Protein AF-A0A928UXV7-F1 (afdb_monomer)

Solvent-accessible surface area (backbone atoms only — not comparable to full-atom values): 8054 Å² total; per-residue (Å²): 114,98,86,52,55,97,79,39,49,41,34,41,34,44,30,34,37,26,35,99,81,72,68,36,31,37,33,46,34,37,23,27,66,20,25,74,43,100,40,76,70,53,17,40,52,11,31,37,49,35,32,48,73,87,36,42,60,66,58,42,44,70,81,42,63,73,60,53,35,24,56,48,88,39,51,74,98,55,93,75,49,75,47,78,48,77,54,71,34,30,39,34,36,24,47,77,78,49,94,60,65,58,43,67,41,76,68,47,81,78,42,57,81,57,62,57,47,74,42,88,37,65,44,69,80,36,87,82,88,86,77,90,86,80,86,77,85,84,131

pLDDT: mean 92.87, std 12.2, range [35.75, 98.88]

Nearest PDB structures (foldseek):
  4b1m-assembly3_C  TM=6.162E-01  e=7.607E-03  Bacillus subtilis
  4qvs-assembly1_A-2  TM=2.756E-01  e=1.457E-01  Acetivibrio thermocellus ATCC 27405
  6no5-assembly2_D  TM=3.297E-01  e=5.273E+00  Blastocystis sp. ATCC 50177/Nand II
  2cm6-assembly1_A  TM=1.979E-01  e=9.286E-01  Rattus norvegicus
  7lbm-assembly1_r  TM=3.397E-01  e=8.378E+00  Homo sapiens

Mean predicted aligned error: 4.07 Å

Structure (mmCIF, N/CA/C/O backbone):
data_AF-A0A928UXV7-F1
#
_entry.id   AF-A0A928UXV7-F1
#
loop_
_atom_site.group_PDB
_atom_site.id
_atom_site.type_symbol
_atom_site.label_atom_id
_atom_site.label_alt_id
_atom_site.label_comp_id
_atom_site.label_asym_id
_atom_site.label_entity_id
_atom_site.label_seq_id
_atom_site.pdbx_PDB_ins_code
_atom_site.Cartn_x
_atom_site.Cartn_y
_atom_site.Cartn_z
_atom_site.occupancy
_atom_site.B_iso_or_equiv
_atom_site.auth_seq_id
_atom_site.auth_comp_id
_atom_site.auth_asym_id
_atom_site.auth_atom_id
_atom_site.pdbx_PDB_model_num
ATOM 1 N N . MET A 1 1 ? 1.229 9.501 -19.614 1.00 44.97 1 MET A N 1
ATOM 2 C CA . MET A 1 1 ? 0.973 10.877 -20.082 1.00 44.97 1 MET A CA 1
ATOM 3 C C . MET A 1 1 ? 2.165 11.312 -20.918 1.00 44.97 1 MET A C 1
ATOM 5 O O . MET A 1 1 ? 3.281 11.046 -20.483 1.00 44.97 1 MET A O 1
ATOM 9 N N . PRO A 1 2 ? 1.991 11.924 -22.098 1.00 35.75 2 PRO A N 1
ATOM 10 C CA . PRO A 1 2 ? 3.113 12.590 -22.752 1.00 35.75 2 PRO A CA 1
ATOM 11 C C . PRO A 1 2 ? 3.592 13.706 -21.803 1.00 35.75 2 PRO A C 1
ATOM 13 O O . PRO A 1 2 ? 2.786 14.551 -21.428 1.00 35.75 2 PRO A O 1
ATOM 16 N N . ASN A 1 3 ? 4.856 13.651 -21.365 1.00 47.50 3 ASN A N 1
ATOM 17 C CA . ASN A 1 3 ? 5.532 14.550 -20.399 1.00 47.50 3 ASN A CA 1
ATOM 18 C C . ASN A 1 3 ? 5.539 14.151 -18.908 1.00 47.50 3 ASN A C 1
ATOM 20 O O . ASN A 1 3 ? 5.883 14.977 -18.066 1.00 47.50 3 ASN A O 1
ATOM 24 N N . SER A 1 4 ? 5.233 12.904 -18.547 1.00 49.72 4 SER A N 1
ATOM 25 C CA . SER A 1 4 ? 5.514 12.417 -17.187 1.00 49.72 4 SER A CA 1
ATOM 26 C C . SER A 1 4 ? 7.026 12.213 -16.986 1.00 49.72 4 SER A C 1
ATOM 28 O O . SER A 1 4 ? 7.664 11.593 -17.839 1.00 49.72 4 SER A O 1
ATOM 30 N N . SER A 1 5 ? 7.594 12.704 -15.876 1.00 51.12 5 SER A N 1
ATOM 31 C CA . SER A 1 5 ? 8.991 12.421 -15.493 1.00 51.12 5 SER A CA 1
ATOM 32 C C . SER A 1 5 ? 9.242 10.904 -15.397 1.00 51.12 5 SER A C 1
ATOM 34 O O . SER A 1 5 ? 8.302 10.139 -15.186 1.00 51.12 5 SER A O 1
ATOM 36 N N . GLU A 1 6 ? 10.487 10.426 -15.516 1.00 49.03 6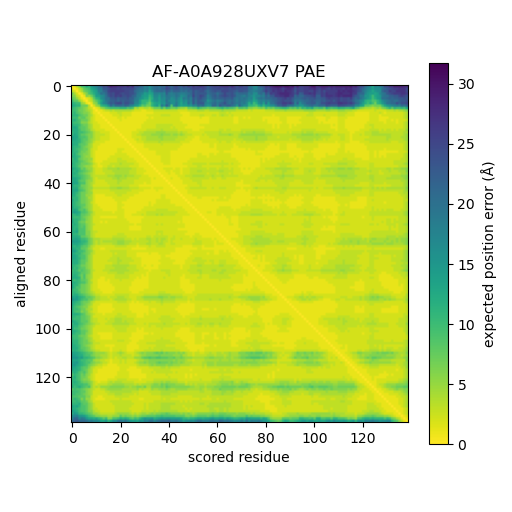 GLU A N 1
ATOM 37 C CA . GLU A 1 6 ? 10.793 8.982 -15.379 1.00 49.03 6 GLU A CA 1
ATOM 38 C C . GLU A 1 6 ? 10.317 8.379 -14.035 1.00 49.03 6 GLU A C 1
ATOM 40 O O . GLU A 1 6 ? 10.127 7.164 -13.906 1.00 49.03 6 GLU A O 1
ATOM 45 N N . ASP A 1 7 ? 10.063 9.229 -13.037 1.00 53.12 7 ASP A N 1
ATOM 46 C CA . ASP A 1 7 ? 9.598 8.860 -11.700 1.00 53.12 7 ASP A CA 1
ATOM 47 C C . ASP A 1 7 ? 8.080 8.978 -11.493 1.00 53.12 7 ASP A C 1
ATOM 49 O O . ASP A 1 7 ? 7.542 8.418 -10.530 1.00 53.12 7 ASP A O 1
ATOM 53 N N . ALA A 1 8 ? 7.362 9.581 -12.440 1.00 54.88 8 ALA A N 1
ATOM 54 C CA . ALA A 1 8 ? 5.905 9.608 -12.509 1.00 54.88 8 ALA A CA 1
ATOM 55 C C . ALA A 1 8 ? 5.361 8.245 -12.975 1.00 54.88 8 ALA A C 1
ATOM 57 O O . ALA A 1 8 ? 5.038 8.006 -14.138 1.00 54.88 8 ALA A O 1
ATOM 58 N N . ARG A 1 9 ? 5.326 7.289 -12.041 1.00 65.06 9 ARG A N 1
ATOM 59 C CA . ARG A 1 9 ? 5.221 5.850 -12.344 1.00 65.06 9 ARG A CA 1
ATOM 60 C C . ARG A 1 9 ? 3.826 5.243 -12.185 1.00 65.06 9 ARG A C 1
ATOM 62 O O . ARG A 1 9 ? 3.717 4.015 -12.108 1.00 65.06 9 ARG A O 1
ATOM 69 N N . GLY A 1 10 ? 2.778 6.068 -12.185 1.00 79.88 10 GLY A N 1
ATOM 70 C CA . GLY A 1 10 ? 1.389 5.611 -12.112 1.00 79.88 10 GLY A CA 1
ATOM 71 C C . GLY A 1 10 ? 1.066 4.991 -10.754 1.00 79.88 10 GLY A C 1
ATOM 72 O O . GLY A 1 10 ? 0.829 3.788 -10.661 1.00 79.88 10 GLY A O 1
ATOM 73 N N . PHE A 1 11 ? 1.114 5.792 -9.691 1.00 92.31 11 PHE A N 1
ATOM 74 C CA . PHE A 1 11 ? 0.822 5.334 -8.335 1.00 92.31 11 PHE A CA 1
ATOM 75 C C . PHE A 1 11 ? -0.679 5.395 -8.063 1.00 92.31 11 PHE A C 1
ATOM 77 O O . PHE A 1 11 ? -1.272 6.472 -8.076 1.00 92.31 11 PHE A O 1
ATOM 84 N N . VAL A 1 12 ? -1.287 4.250 -7.775 1.00 96.81 12 VAL A N 1
ATOM 85 C CA . VAL A 1 12 ? -2.732 4.142 -7.539 1.00 96.81 12 VAL A CA 1
ATOM 86 C C . VAL A 1 12 ? -2.992 3.318 -6.292 1.00 96.81 12 VAL A C 1
ATOM 88 O O . VAL A 1 12 ? -2.436 2.235 -6.140 1.00 96.81 12 VAL A O 1
ATOM 91 N N . GLY A 1 13 ? -3.822 3.808 -5.383 1.00 97.62 13 GLY A N 1
ATOM 92 C CA . GLY A 1 13 ? -4.010 3.171 -4.091 1.00 97.62 13 GLY A CA 1
ATOM 93 C C . GLY A 1 13 ? -5.309 3.532 -3.401 1.00 97.62 13 GLY A C 1
ATOM 94 O O . GLY A 1 13 ? -6.151 4.262 -3.923 1.00 97.62 13 GLY A O 1
ATOM 95 N N . ILE A 1 14 ? -5.447 2.994 -2.197 1.00 98.56 14 ILE A N 1
ATOM 96 C CA . ILE A 1 14 ? -6.551 3.272 -1.289 1.00 98.56 14 ILE A CA 1
ATOM 97 C C . ILE A 1 14 ? -5.941 3.720 0.034 1.00 98.56 14 ILE A C 1
ATOM 99 O O . ILE A 1 14 ? -5.199 2.969 0.676 1.00 98.56 14 ILE A O 1
A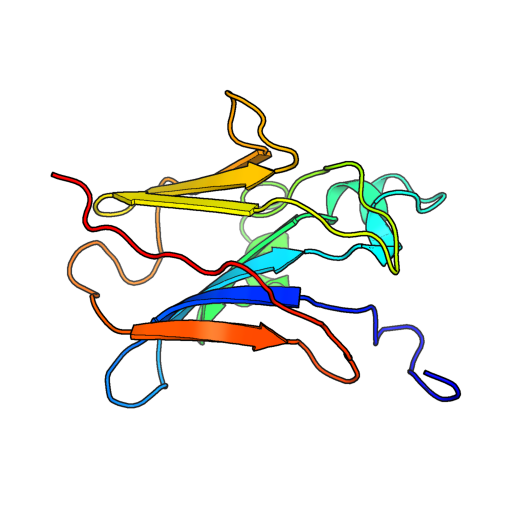TOM 103 N N . ALA A 1 15 ? -6.273 4.945 0.427 1.00 98.44 15 ALA A N 1
ATOM 104 C CA . ALA A 1 15 ? -6.002 5.454 1.757 1.00 98.44 15 ALA A CA 1
ATOM 105 C C . ALA A 1 15 ? -7.137 5.039 2.703 1.00 98.44 15 ALA A C 1
ATOM 107 O O . ALA A 1 15 ? -8.309 5.007 2.322 1.00 98.44 15 ALA A O 1
ATOM 108 N N . PHE A 1 16 ? -6.795 4.705 3.938 1.00 98.19 16 PHE A N 1
ATOM 109 C CA . PHE A 1 16 ? -7.733 4.282 4.968 1.00 98.19 16 PHE A CA 1
ATOM 110 C C . PHE A 1 16 ? -7.328 4.859 6.321 1.00 98.19 16 PHE A C 1
ATOM 112 O O . PHE A 1 16 ? -6.170 5.222 6.533 1.00 98.19 16 PHE A O 1
ATOM 119 N N . ARG A 1 17 ? -8.299 4.940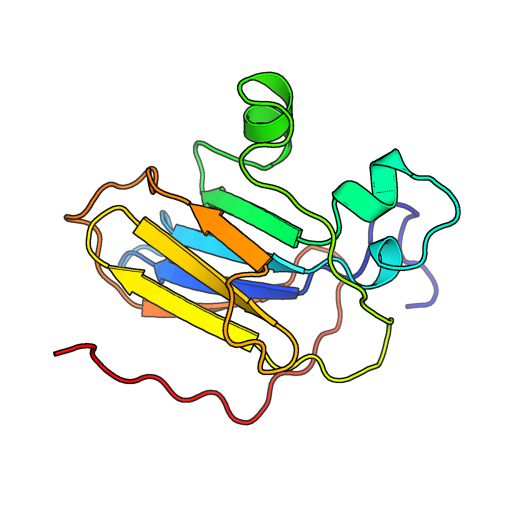 7.242 1.00 97.19 17 ARG A N 1
ATOM 120 C CA . ARG A 1 17 ? -8.133 5.613 8.542 1.00 97.19 17 ARG A CA 1
ATOM 121 C C . ARG A 1 17 ? -7.681 7.063 8.379 1.00 97.19 17 ARG A C 1
ATOM 123 O O . ARG A 1 17 ? -6.840 7.530 9.133 1.00 97.19 17 ARG A O 1
ATOM 130 N N . ILE A 1 18 ? -8.231 7.745 7.378 1.00 98.38 18 ILE A N 1
ATOM 131 C CA . ILE A 1 18 ? -7.976 9.168 7.177 1.00 98.38 18 ILE A CA 1
ATOM 132 C C . ILE A 1 18 ? -8.645 9.917 8.326 1.00 98.38 18 ILE A C 1
ATOM 134 O O . ILE A 1 18 ? -9.857 9.779 8.518 1.00 98.38 18 ILE A O 1
ATOM 138 N N . ASP A 1 19 ? -7.854 10.645 9.106 1.00 97.81 19 ASP A N 1
ATOM 139 C CA . ASP A 1 19 ? -8.360 11.478 10.192 1.00 97.81 19 ASP A CA 1
ATOM 140 C C . ASP A 1 19 ? -9.207 12.647 9.665 1.00 97.81 19 ASP A C 1
ATOM 142 O O . ASP A 1 19 ? -9.188 12.994 8.485 1.00 97.81 19 ASP A O 1
ATOM 146 N N . GLU A 1 20 ? -9.970 13.278 10.553 1.00 97.06 20 GLU A N 1
ATOM 147 C CA . GLU A 1 20 ? -10.888 14.366 10.190 1.00 97.06 20 GLU A CA 1
ATOM 148 C C . GLU A 1 20 ? -10.179 15.574 9.558 1.00 97.06 20 GLU A C 1
ATOM 150 O O . GLU A 1 20 ? -10.773 16.305 8.768 1.00 97.06 20 GLU A O 1
ATOM 155 N N . GLN A 1 21 ? -8.903 15.781 9.892 1.00 96.94 21 GLN A N 1
ATOM 156 C CA . GLN A 1 21 ? -8.087 16.872 9.365 1.00 96.94 21 GLN A CA 1
ATOM 157 C C . GLN A 1 21 ? -7.374 16.513 8.050 1.00 96.94 21 GLN A C 1
ATOM 159 O O . GLN A 1 21 ? -6.676 17.364 7.499 1.00 96.94 21 GLN A O 1
ATOM 164 N N . ASN A 1 22 ? -7.526 15.285 7.538 1.00 95.81 22 ASN A N 1
ATOM 165 C CA . ASN A 1 22 ? -6.770 14.745 6.400 1.00 95.81 22 ASN A CA 1
ATOM 166 C C . ASN A 1 22 ? -5.241 14.873 6.564 1.00 95.81 22 ASN A C 1
ATOM 168 O O . ASN A 1 22 ? -4.500 15.000 5.589 1.00 95.81 22 ASN A O 1
ATOM 172 N N . SER A 1 23 ? -4.768 14.863 7.808 1.00 96.31 23 SER A N 1
ATOM 173 C CA . SER A 1 23 ? -3.371 15.036 8.193 1.00 96.31 23 SER A CA 1
ATOM 174 C C . SER A 1 23 ? -2.661 13.708 8.458 1.00 96.31 23 SER A C 1
ATOM 176 O O . SER A 1 23 ? -1.432 13.645 8.409 1.00 96.31 23 SER A O 1
ATOM 178 N N . LYS A 1 24 ? -3.420 12.634 8.710 1.00 97.94 24 LYS A N 1
ATOM 179 C CA . LYS A 1 24 ? -2.920 11.292 9.018 1.00 97.94 24 LYS A CA 1
ATOM 180 C C . LYS A 1 24 ? -3.751 10.244 8.306 1.00 97.94 24 LYS A C 1
ATOM 182 O O . LYS A 1 24 ? -4.977 10.258 8.368 1.00 97.94 24 LYS A O 1
ATOM 187 N N . PHE A 1 25 ? -3.075 9.308 7.656 1.00 98.25 25 PHE A N 1
ATOM 188 C CA . PHE A 1 25 ? -3.718 8.152 7.047 1.00 98.25 25 PHE A CA 1
ATOM 189 C C . PHE A 1 25 ? -2.720 7.020 6.837 1.00 98.25 25 PHE A C 1
ATOM 191 O O . PHE A 1 25 ? -1.505 7.225 6.796 1.00 98.25 25 PHE A O 1
ATOM 198 N N . GLU A 1 26 ? -3.260 5.826 6.646 1.00 98.62 26 GLU A N 1
ATOM 199 C CA . GLU A 1 26 ? -2.535 4.667 6.143 1.00 98.62 26 GLU A CA 1
ATOM 200 C C . GLU A 1 26 ? -2.878 4.469 4.666 1.00 98.62 26 GLU A C 1
ATOM 202 O O . GLU A 1 26 ? -3.993 4.775 4.240 1.00 98.62 26 GLU A O 1
ATOM 207 N N . CYS A 1 27 ? -1.948 3.971 3.854 1.00 98.56 27 CYS A N 1
ATOM 208 C CA . CYS A 1 27 ? -2.212 3.751 2.434 1.00 98.56 27 CYS A CA 1
ATOM 209 C C . CYS A 1 27 ? -1.516 2.497 1.918 1.00 98.56 27 CYS A C 1
ATOM 211 O O . CYS A 1 27 ? -0.323 2.293 2.148 1.00 98.56 27 CYS A O 1
ATOM 213 N N . PHE A 1 28 ? -2.268 1.689 1.170 1.00 98.81 28 PHE A N 1
ATOM 214 C CA . PHE A 1 28 ? -1.694 0.741 0.225 1.00 98.81 28 PHE A CA 1
ATOM 215 C C . PHE A 1 28 ? -1.798 1.319 -1.177 1.00 98.81 28 PHE A C 1
ATOM 217 O O . PHE A 1 28 ? -2.892 1.683 -1.616 1.00 98.81 28 PHE A O 1
ATOM 224 N N . TYR A 1 29 ? -0.687 1.328 -1.904 1.00 98.19 29 TYR A N 1
ATOM 225 C CA . TYR A 1 29 ? -0.681 1.698 -3.310 1.00 98.19 29 TYR A CA 1
ATOM 226 C C . TYR A 1 29 ? 0.101 0.711 -4.172 1.00 98.19 29 TYR A C 1
ATOM 228 O O . TYR A 1 29 ? 1.002 -0.003 -3.727 1.00 98.19 29 TYR A O 1
ATOM 236 N N . LEU A 1 30 ? -0.297 0.675 -5.434 1.00 97.88 30 LEU A N 1
ATOM 237 C CA . LEU A 1 30 ? 0.218 -0.167 -6.493 1.00 97.88 30 LEU A CA 1
ATOM 238 C C . LEU A 1 30 ? 1.067 0.678 -7.440 1.00 97.88 30 LEU A C 1
ATOM 240 O O . LEU A 1 30 ? 0.814 1.868 -7.645 1.00 97.88 30 LEU A O 1
ATOM 244 N N . ARG A 1 31 ? 2.049 0.028 -8.060 1.00 95.88 31 ARG A N 1
ATOM 245 C CA . ARG A 1 31 ? 2.912 0.580 -9.106 1.00 95.88 31 ARG A CA 1
ATOM 246 C C . ARG A 1 31 ? 2.854 -0.342 -10.320 1.00 95.88 31 ARG A C 1
ATOM 248 O O . ARG A 1 31 ? 3.744 -1.177 -10.479 1.00 95.88 31 ARG A O 1
ATOM 255 N N . PRO A 1 32 ? 1.829 -0.240 -11.187 1.00 95.19 32 PRO A N 1
ATOM 256 C CA . PRO A 1 32 ? 1.665 -1.174 -12.298 1.00 95.19 32 PRO A CA 1
ATOM 257 C C . PRO A 1 32 ? 2.857 -1.207 -13.256 1.00 95.19 32 PRO A C 1
ATOM 259 O O . PRO A 1 32 ? 3.238 -2.271 -13.729 1.00 95.19 32 PRO A O 1
ATOM 262 N N . SER A 1 33 ? 3.525 -0.067 -13.456 1.00 93.12 33 SER A N 1
ATOM 263 C CA . SER A 1 33 ? 4.753 0.026 -14.258 1.00 93.12 33 SER A CA 1
ATOM 264 C C . SER A 1 33 ? 5.947 -0.751 -13.681 1.00 93.12 33 SER A C 1
ATOM 266 O O . SER A 1 33 ? 6.951 -0.922 -14.368 1.00 93.12 33 SER A O 1
ATOM 268 N N . ASN A 1 34 ? 5.879 -1.205 -12.426 1.00 95.19 34 ASN A N 1
ATOM 269 C CA . ASN A 1 34 ? 6.906 -2.043 -11.814 1.00 95.19 34 ASN A CA 1
ATOM 270 C C . ASN A 1 34 ? 6.634 -3.540 -11.994 1.00 95.19 34 ASN A C 1
ATOM 272 O O . ASN A 1 34 ? 7.591 -4.305 -12.001 1.00 95.19 34 ASN A O 1
ATOM 276 N N . GLY A 1 35 ? 5.374 -3.965 -12.146 1.00 94.19 35 GLY A N 1
ATOM 277 C CA . GLY A 1 35 ? 4.989 -5.384 -12.115 1.00 94.19 35 GLY A CA 1
ATOM 278 C C . GLY A 1 35 ? 5.702 -6.255 -13.155 1.00 94.19 35 GLY A C 1
ATOM 279 O O . GLY A 1 35 ? 6.005 -7.414 -12.886 1.00 94.19 35 GLY A O 1
ATOM 280 N N . ARG A 1 36 ? 6.046 -5.687 -14.315 1.00 94.75 36 ARG A N 1
ATOM 281 C CA . ARG A 1 36 ? 6.753 -6.383 -15.407 1.00 94.75 36 ARG A CA 1
ATOM 282 C C . ARG A 1 36 ? 8.017 -5.659 -15.874 1.00 94.75 36 ARG A C 1
ATOM 284 O O . ARG A 1 36 ? 8.356 -5.710 -17.046 1.00 94.75 36 ARG A O 1
ATOM 291 N N . ALA A 1 37 ? 8.686 -4.940 -14.975 1.00 94.81 37 ALA A N 1
ATOM 292 C CA . ALA A 1 37 ? 9.950 -4.283 -15.303 1.00 94.81 37 ALA A CA 1
ATOM 293 C C . ALA A 1 37 ? 11.108 -5.292 -15.429 1.00 94.81 37 ALA A C 1
ATOM 295 O O . ALA A 1 37 ? 11.195 -6.222 -14.629 1.00 94.81 37 ALA A O 1
ATOM 296 N N . ASP A 1 38 ? 12.061 -5.044 -16.330 1.00 95.06 38 ASP A N 1
ATOM 297 C CA . ASP A 1 38 ? 13.282 -5.857 -16.502 1.00 95.06 38 ASP A CA 1
ATOM 298 C C . ASP A 1 38 ? 14.373 -5.570 -15.446 1.00 95.06 38 ASP A C 1
ATOM 300 O O . ASP A 1 38 ? 15.565 -5.709 -15.694 1.00 95.06 38 ASP A O 1
ATOM 304 N N . ASP A 1 39 ? 13.971 -5.159 -14.241 1.00 96.12 39 ASP A N 1
ATOM 305 C CA . ASP A 1 39 ? 14.857 -4.943 -13.095 1.00 96.12 39 ASP A CA 1
ATOM 306 C C . ASP A 1 39 ? 14.263 -5.607 -11.852 1.00 96.12 39 ASP A C 1
ATOM 308 O O . ASP A 1 39 ? 13.196 -5.216 -11.373 1.00 96.12 39 ASP A O 1
ATOM 312 N N . GLN A 1 40 ? 14.946 -6.622 -11.316 1.00 96.19 40 GLN A N 1
ATOM 313 C CA . GLN A 1 40 ? 14.402 -7.463 -10.247 1.00 96.19 40 GLN A CA 1
ATOM 314 C C . GLN A 1 40 ? 14.068 -6.663 -8.981 1.00 96.19 40 GLN A C 1
ATOM 316 O O . GLN A 1 40 ? 13.063 -6.941 -8.319 1.00 96.19 40 GLN A O 1
ATOM 321 N N . VAL A 1 41 ? 14.889 -5.664 -8.651 1.00 95.25 41 VAL A N 1
ATOM 322 C CA . VAL A 1 41 ? 14.665 -4.803 -7.486 1.00 95.25 41 VAL A CA 1
ATOM 323 C C . VAL A 1 41 ? 13.375 -4.010 -7.682 1.00 95.25 41 VAL A C 1
ATOM 325 O O . VAL A 1 41 ? 12.472 -4.080 -6.852 1.00 95.25 41 VAL A O 1
ATOM 328 N N . ARG A 1 42 ? 13.209 -3.353 -8.830 1.00 94.38 42 ARG A N 1
ATOM 329 C CA . ARG A 1 42 ? 12.015 -2.580 -9.174 1.00 94.38 42 ARG A CA 1
ATOM 330 C C . ARG A 1 42 ? 10.736 -3.406 -9.128 1.00 94.38 42 ARG A C 1
ATOM 332 O O . ARG A 1 42 ? 9.754 -2.923 -8.560 1.00 94.38 42 ARG A O 1
ATOM 339 N N . ARG A 1 43 ? 10.711 -4.625 -9.679 1.00 95.12 43 ARG A N 1
ATOM 340 C CA . ARG A 1 43 ? 9.491 -5.468 -9.628 1.00 95.12 43 ARG A CA 1
ATOM 341 C C . ARG A 1 43 ? 9.132 -5.885 -8.206 1.00 95.12 43 ARG A C 1
ATOM 343 O O . ARG A 1 43 ? 7.948 -5.946 -7.886 1.00 95.12 43 ARG A O 1
ATOM 350 N N . ASN A 1 44 ? 10.110 -6.058 -7.317 1.00 96.06 44 ASN A N 1
ATOM 351 C CA . ASN A 1 44 ? 9.845 -6.297 -5.892 1.00 96.06 44 ASN A CA 1
ATOM 352 C C . ASN A 1 44 ? 9.181 -5.099 -5.185 1.00 96.06 44 ASN A C 1
ATOM 354 O O . ASN A 1 44 ? 8.694 -5.247 -4.069 1.00 96.06 44 ASN A O 1
ATOM 358 N N . HIS A 1 45 ? 9.110 -3.938 -5.840 1.00 96.19 45 HIS A N 1
ATOM 359 C CA . HIS A 1 45 ? 8.471 -2.718 -5.349 1.00 96.19 45 HIS A CA 1
ATOM 360 C C . HIS A 1 45 ? 7.182 -2.400 -6.114 1.00 96.19 45 HIS A C 1
ATOM 362 O O . HIS A 1 45 ? 6.914 -1.237 -6.422 1.00 96.19 45 HIS A O 1
ATOM 368 N N . SER A 1 46 ? 6.416 -3.415 -6.511 1.00 96.94 46 SER A N 1
ATOM 369 C CA . SER A 1 46 ? 5.135 -3.231 -7.212 1.00 96.94 46 SER A CA 1
ATOM 370 C C . SER A 1 46 ? 3.975 -2.888 -6.269 1.00 96.94 46 SER A C 1
ATOM 372 O O . SER A 1 46 ? 3.040 -2.200 -6.675 1.00 96.94 46 SER A O 1
ATOM 374 N N . LEU A 1 47 ? 4.064 -3.327 -5.013 1.00 98.44 47 LEU A N 1
ATOM 375 C CA . LEU A 1 47 ? 3.134 -3.045 -3.924 1.00 98.44 47 LEU A CA 1
ATOM 376 C C . LEU A 1 47 ? 3.866 -2.258 -2.848 1.00 98.44 47 LEU A C 1
ATOM 378 O O . LEU A 1 47 ? 5.030 -2.548 -2.575 1.00 98.44 47 LEU A O 1
ATOM 382 N N . GLN A 1 48 ? 3.188 -1.299 -2.227 1.00 98.25 48 GLN A N 1
ATOM 383 C CA . GLN A 1 48 ? 3.753 -0.502 -1.146 1.00 98.25 48 GLN A CA 1
ATOM 384 C C . GLN A 1 48 ? 2.691 -0.174 -0.096 1.00 98.25 48 GLN A C 1
ATOM 386 O O . GLN A 1 48 ? 1.561 0.185 -0.427 1.00 98.25 48 GLN A O 1
ATOM 391 N N . TYR A 1 49 ? 3.093 -0.241 1.169 1.00 98.75 49 TYR A N 1
ATOM 392 C CA . TYR A 1 49 ? 2.428 0.397 2.299 1.00 98.75 49 TYR A CA 1
ATOM 393 C C . TYR A 1 49 ? 3.182 1.662 2.730 1.00 98.75 49 TYR A C 1
ATOM 395 O O . TYR A 1 49 ? 4.417 1.665 2.732 1.00 98.75 49 TYR A O 1
ATOM 403 N N . ILE A 1 50 ? 2.446 2.703 3.123 1.00 98.62 50 ILE A N 1
ATOM 404 C CA . ILE A 1 50 ? 2.961 3.900 3.804 1.00 98.62 50 ILE A CA 1
ATOM 405 C C . ILE A 1 50 ? 2.020 4.322 4.936 1.00 98.62 50 ILE A C 1
ATOM 407 O O . ILE A 1 50 ? 0.817 4.060 4.869 1.00 98.62 50 ILE A O 1
ATOM 411 N N . SER A 1 51 ? 2.567 5.056 5.907 1.00 98.44 51 SER A N 1
ATOM 412 C CA . SER A 1 51 ? 1.790 5.789 6.910 1.00 98.44 51 SER A CA 1
ATOM 413 C C . SER A 1 51 ? 2.153 7.265 6.850 1.00 98.44 51 SER A C 1
ATOM 415 O O . SER A 1 51 ? 3.285 7.652 7.144 1.00 98.44 51 SER A O 1
ATOM 417 N N . TYR A 1 52 ? 1.217 8.096 6.410 1.00 97.88 52 TYR A N 1
ATOM 418 C CA . TYR A 1 52 ? 1.451 9.526 6.267 1.00 97.88 52 TYR A CA 1
ATOM 419 C C . TYR A 1 52 ? 1.238 10.252 7.606 1.00 97.88 52 TYR A C 1
ATOM 421 O O . TYR A 1 52 ? 0.262 9.940 8.294 1.00 97.88 52 TYR A O 1
ATOM 429 N N . PRO A 1 53 ? 2.082 11.239 7.971 1.00 97.56 53 PRO A N 1
ATOM 430 C CA . PRO A 1 53 ? 3.251 11.725 7.222 1.00 97.56 53 PRO A CA 1
ATOM 431 C C . PRO A 1 53 ? 4.573 11.042 7.600 1.00 97.56 53 PRO A C 1
ATOM 433 O O . PRO A 1 53 ? 5.541 11.134 6.853 1.00 97.56 53 PRO A O 1
ATOM 436 N N . GLU A 1 54 ? 4.633 10.383 8.758 1.00 98.19 54 GLU A N 1
ATOM 437 C CA . GLU A 1 54 ? 5.898 10.039 9.420 1.00 98.19 54 GLU A CA 1
ATOM 438 C C . GLU A 1 54 ? 6.637 8.849 8.796 1.00 98.19 54 GLU A C 1
ATOM 440 O O . GLU A 1 54 ? 7.856 8.747 8.940 1.00 98.19 54 GLU A O 1
ATOM 445 N N . TYR A 1 55 ? 5.934 7.956 8.097 1.00 98.38 55 TYR A N 1
ATOM 446 C CA . TYR A 1 55 ? 6.496 6.743 7.499 1.00 98.38 55 TYR A CA 1
ATOM 447 C C . TYR A 1 55 ? 6.253 6.700 5.983 1.00 98.38 55 TYR A C 1
ATOM 449 O O . TYR A 1 55 ? 5.491 5.859 5.483 1.00 98.38 55 TYR A O 1
ATOM 457 N N . PRO A 1 56 ? 6.903 7.599 5.222 1.00 97.56 56 PRO A N 1
ATOM 458 C CA . PRO A 1 56 ? 6.905 7.542 3.769 1.00 97.56 56 PRO A CA 1
ATOM 459 C C . PRO A 1 56 ? 7.728 6.346 3.266 1.00 97.56 56 PRO A C 1
ATOM 461 O O . PRO A 1 56 ? 8.542 5.765 3.988 1.00 97.56 56 PRO A O 1
ATOM 464 N N . TRP A 1 57 ? 7.556 5.994 1.989 1.00 95.94 57 TRP A N 1
ATOM 465 C CA . TRP A 1 57 ? 8.167 4.796 1.396 1.00 95.94 57 TRP A CA 1
ATOM 466 C C . TRP A 1 57 ? 9.698 4.745 1.530 1.00 95.94 57 TRP A C 1
ATOM 468 O O . TRP A 1 57 ? 10.249 3.661 1.701 1.00 95.94 57 TRP A O 1
ATOM 478 N N . HIS A 1 58 ? 10.391 5.888 1.440 1.00 96.12 58 HIS A N 1
ATOM 479 C CA . HIS A 1 58 ? 11.859 5.936 1.448 1.00 96.12 58 HIS A CA 1
ATOM 480 C C . HIS A 1 58 ? 12.404 5.571 2.823 1.00 96.12 58 HIS A C 1
ATOM 482 O O . HIS A 1 58 ? 13.227 4.667 2.923 1.00 96.12 58 HIS A O 1
ATOM 488 N N . ARG A 1 59 ? 11.838 6.173 3.874 1.00 97.94 59 ARG A N 1
ATOM 489 C CA . ARG A 1 59 ? 12.142 5.838 5.263 1.00 97.94 59 ARG A CA 1
ATOM 490 C C . ARG A 1 59 ? 11.866 4.364 5.550 1.00 97.94 59 ARG A C 1
ATOM 492 O O . ARG A 1 59 ? 12.720 3.666 6.078 1.00 97.94 59 ARG A O 1
ATOM 499 N N . LEU A 1 60 ? 10.688 3.869 5.159 1.00 98.12 60 LEU A N 1
ATOM 500 C CA . LEU A 1 60 ? 10.317 2.468 5.375 1.00 98.12 60 LEU A CA 1
ATOM 501 C C . LEU A 1 60 ? 11.286 1.493 4.691 1.00 98.12 60 LEU A C 1
ATOM 503 O O . LEU A 1 60 ? 11.630 0.464 5.272 1.00 98.12 60 LEU A O 1
ATOM 507 N N . ARG A 1 61 ? 11.737 1.803 3.472 1.00 97.00 61 ARG A N 1
ATOM 508 C CA . ARG A 1 61 ? 12.703 0.967 2.750 1.00 97.00 61 ARG A CA 1
ATOM 509 C C . ARG A 1 61 ? 14.091 1.005 3.386 1.00 97.00 61 ARG A C 1
ATOM 511 O O . ARG A 1 61 ? 14.755 -0.025 3.415 1.00 97.00 61 ARG A O 1
ATOM 518 N N . GLU A 1 62 ? 14.514 2.165 3.874 1.00 97.69 62 GLU A N 1
ATOM 519 C CA . GLU A 1 62 ? 15.808 2.354 4.531 1.00 97.69 62 GLU A CA 1
ATOM 520 C C . GLU A 1 62 ? 15.862 1.657 5.897 1.00 97.69 62 GLU A C 1
ATOM 522 O O . GLU A 1 62 ? 16.748 0.842 6.143 1.00 97.69 62 GLU A O 1
ATOM 527 N N . GLU A 1 63 ? 14.885 1.916 6.766 1.00 98.06 63 GLU A N 1
ATOM 528 C CA . GLU A 1 63 ? 14.871 1.405 8.142 1.00 98.06 63 GLU A CA 1
ATOM 529 C C . GLU A 1 63 ? 14.455 -0.073 8.224 1.00 98.06 63 GLU A C 1
ATOM 531 O O . GLU A 1 63 ? 14.864 -0.803 9.127 1.00 98.06 63 GLU A O 1
ATOM 536 N N . THR A 1 64 ? 13.609 -0.530 7.298 1.00 96.69 64 THR A N 1
ATOM 537 C CA . THR A 1 64 ? 12.982 -1.863 7.333 1.00 96.69 64 THR A CA 1
ATOM 538 C C . THR A 1 64 ? 12.854 -2.457 5.927 1.00 96.69 64 THR A C 1
ATOM 540 O O . THR A 1 64 ? 11.742 -2.657 5.415 1.00 96.69 64 THR A O 1
ATOM 543 N N . PRO A 1 65 ? 13.986 -2.744 5.268 1.00 95.12 65 PRO A N 1
ATOM 544 C CA . PRO A 1 65 ? 14.004 -3.148 3.870 1.00 95.12 65 PRO A CA 1
ATOM 545 C C . PRO A 1 65 ? 13.110 -4.364 3.619 1.00 95.12 65 PRO A C 1
ATOM 547 O O . PRO A 1 65 ? 13.112 -5.322 4.393 1.00 95.12 65 PRO A O 1
ATOM 550 N N . LYS A 1 66 ? 12.365 -4.337 2.504 1.00 93.69 66 LYS A N 1
ATOM 551 C CA . LYS A 1 66 ? 11.491 -5.428 2.025 1.00 93.69 66 LYS A CA 1
ATOM 552 C C . LYS A 1 66 ? 10.266 -5.741 2.898 1.00 93.69 66 LYS A C 1
ATOM 554 O O . LYS A 1 66 ? 9.499 -6.629 2.543 1.00 93.69 66 LYS A O 1
ATOM 559 N N . LYS A 1 67 ? 10.055 -5.051 4.026 1.00 97.69 67 LYS A N 1
ATOM 560 C CA . LYS A 1 67 ? 8.948 -5.361 4.950 1.00 97.69 67 LYS A CA 1
ATOM 561 C C . LYS A 1 67 ? 7.595 -4.821 4.475 1.00 97.69 67 LYS A C 1
ATOM 563 O O . LYS A 1 67 ? 6.579 -5.490 4.629 1.00 97.69 67 LYS A O 1
ATOM 568 N N . TYR A 1 68 ? 7.579 -3.612 3.920 1.00 98.50 68 TYR A N 1
ATOM 569 C CA . TYR A 1 68 ? 6.349 -2.879 3.577 1.00 98.50 68 TYR A CA 1
ATOM 570 C C . TYR A 1 68 ? 6.117 -2.758 2.072 1.00 98.50 68 TYR A C 1
ATOM 572 O O . TYR A 1 68 ? 5.401 -1.875 1.604 1.00 98.50 68 TYR A O 1
ATOM 580 N N . GLU A 1 69 ? 6.754 -3.637 1.315 1.00 97.56 69 GLU A N 1
ATOM 581 C CA . GLU A 1 69 ? 6.741 -3.653 -0.136 1.00 97.56 69 GLU A CA 1
ATOM 582 C C . GLU A 1 69 ? 6.858 -5.090 -0.627 1.00 97.56 69 GLU A C 1
ATOM 584 O O . GLU A 1 69 ? 7.503 -5.923 0.011 1.00 97.56 69 GLU A O 1
ATOM 589 N N . SER A 1 70 ? 6.213 -5.394 -1.747 1.00 98.12 70 SER A N 1
ATOM 590 C CA . SER A 1 70 ? 6.267 -6.733 -2.323 1.00 98.12 70 SER A CA 1
ATOM 591 C C . SER A 1 70 ? 6.014 -6.739 -3.829 1.00 98.12 70 SER A C 1
ATOM 593 O O . SER A 1 70 ? 5.618 -5.745 -4.458 1.00 98.12 70 SER A O 1
ATOM 595 N N . TYR A 1 71 ? 6.277 -7.901 -4.421 1.00 97.94 71 TYR A N 1
ATOM 596 C CA . TYR A 1 71 ? 5.945 -8.198 -5.803 1.00 97.94 71 TYR A CA 1
ATOM 597 C C . TYR A 1 71 ? 4.491 -8.677 -5.945 1.00 97.94 71 TYR A C 1
ATOM 599 O O . TYR A 1 71 ? 4.013 -9.513 -5.183 1.00 97.94 71 TYR A O 1
ATOM 607 N N . SER A 1 72 ? 3.834 -8.201 -6.994 1.00 97.69 72 SER A N 1
ATOM 608 C CA . SER A 1 72 ? 2.670 -8.785 -7.639 1.00 97.69 72 SER A CA 1
ATOM 609 C C . SER A 1 72 ? 2.780 -8.515 -9.135 1.00 97.69 72 SER A C 1
ATOM 611 O O . SER A 1 72 ? 3.253 -7.451 -9.545 1.00 97.69 72 SER A O 1
ATOM 613 N N . ASP A 1 73 ? 2.29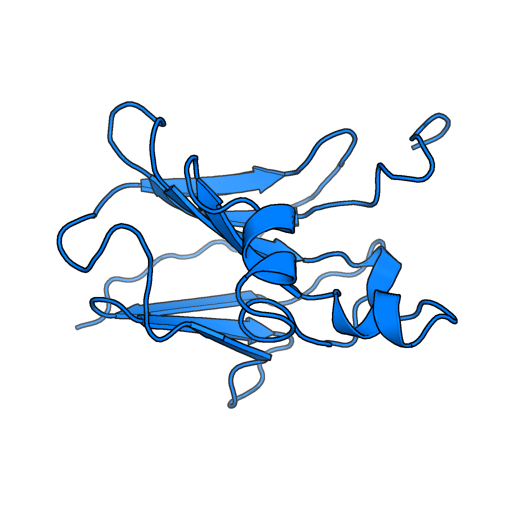7 -9.447 -9.956 1.00 96.94 73 ASP A N 1
ATOM 614 C CA . ASP A 1 73 ? 2.125 -9.173 -11.381 1.00 96.94 73 ASP A CA 1
ATOM 615 C C . ASP A 1 73 ? 1.080 -8.065 -11.553 1.00 96.94 73 ASP A C 1
ATOM 617 O O . ASP A 1 73 ? -0.013 -8.137 -10.983 1.00 96.94 73 ASP A O 1
ATOM 621 N N . LEU A 1 74 ? 1.448 -7.016 -12.281 1.00 96.31 74 LEU A N 1
ATOM 622 C CA . LEU A 1 74 ? 0.622 -5.848 -12.559 1.00 96.31 74 LEU A CA 1
ATOM 623 C C . LEU A 1 74 ? 0.957 -5.341 -13.959 1.00 96.31 74 LEU A C 1
ATOM 625 O O . LEU A 1 74 ? 2.108 -5.383 -14.393 1.00 96.31 74 LEU A O 1
ATOM 629 N N . GLU A 1 75 ? -0.048 -4.793 -14.630 1.00 93.75 75 GLU A N 1
ATOM 630 C CA . GLU A 1 75 ? 0.079 -4.230 -15.968 1.00 93.75 75 GLU A CA 1
ATOM 631 C C . GLU A 1 75 ? -0.509 -2.823 -16.011 1.00 93.75 75 GLU A C 1
ATOM 633 O O . GLU A 1 75 ? -1.582 -2.556 -15.462 1.00 93.75 75 GLU A O 1
ATOM 638 N N . VAL A 1 76 ? 0.176 -1.917 -16.705 1.00 91.94 76 VAL A N 1
ATOM 639 C CA . VAL A 1 76 ? -0.337 -0.568 -16.962 1.00 91.94 76 VAL A CA 1
ATOM 640 C C . VAL A 1 76 ? -1.608 -0.661 -17.815 1.00 91.94 76 VAL A C 1
ATOM 642 O O . VAL A 1 76 ? -1.669 -1.419 -18.780 1.00 91.94 76 VAL A O 1
ATOM 645 N N . GLY A 1 77 ? -2.640 0.105 -17.451 1.00 91.50 77 GLY A N 1
ATOM 646 C CA . GLY A 1 77 ? -3.905 0.152 -18.192 1.00 91.50 77 GLY A CA 1
ATOM 647 C C . GLY A 1 77 ? -4.804 -1.081 -18.027 1.00 91.50 77 GLY A C 1
ATOM 648 O O . GLY A 1 77 ? -5.827 -1.179 -18.705 1.00 91.50 77 GLY A O 1
ATOM 649 N N . LYS A 1 78 ? -4.465 -2.025 -17.137 1.00 95.56 78 LYS A N 1
ATOM 650 C CA . LYS A 1 78 ? -5.309 -3.185 -16.820 1.00 95.56 78 LYS A CA 1
ATOM 651 C C . LYS A 1 78 ? -5.994 -3.023 -15.466 1.00 95.56 78 LYS A C 1
ATOM 653 O O . LYS A 1 78 ? -5.408 -2.543 -14.498 1.00 95.56 78 LYS A O 1
ATOM 658 N N . TRP A 1 79 ? -7.243 -3.478 -15.387 1.00 97.25 79 TRP A N 1
ATOM 659 C CA . TRP A 1 79 ? -7.969 -3.547 -14.121 1.00 97.25 79 TRP A CA 1
ATOM 660 C C . TRP A 1 79 ? -7.302 -4.545 -13.176 1.00 97.25 79 TRP A C 1
ATOM 662 O O . TRP A 1 79 ? -7.115 -5.706 -13.528 1.00 97.25 79 TRP A O 1
ATOM 672 N N . THR A 1 80 ? -7.018 -4.105 -11.953 1.00 97.62 80 THR A N 1
ATOM 673 C CA . THR A 1 80 ? -6.551 -4.967 -10.863 1.00 97.62 80 THR A CA 1
ATOM 674 C C . THR A 1 80 ? -7.635 -5.032 -9.797 1.00 97.62 80 THR A C 1
ATOM 676 O O . THR A 1 80 ? -8.072 -4.002 -9.285 1.00 97.62 80 THR A O 1
ATOM 679 N N . LYS A 1 81 ? -8.097 -6.239 -9.458 1.00 98.38 81 LYS A N 1
ATOM 680 C CA . LYS A 1 81 ? -9.064 -6.423 -8.368 1.00 98.38 81 LYS A CA 1
ATOM 681 C C . LYS A 1 81 ? -8.334 -6.307 -7.033 1.00 98.38 81 LYS A C 1
ATOM 683 O O . LYS A 1 81 ? -7.445 -7.108 -6.768 1.00 98.38 81 LYS A O 1
ATOM 688 N N . VAL A 1 82 ? -8.736 -5.344 -6.207 1.00 98.56 82 VAL A N 1
ATOM 689 C CA . VAL A 1 82 ? -8.131 -5.060 -4.898 1.00 98.56 82 VAL A CA 1
ATOM 690 C C . VAL A 1 82 ? -9.117 -5.401 -3.785 1.00 98.56 82 VAL A C 1
ATOM 692 O O . VAL A 1 82 ? -10.299 -5.072 -3.873 1.00 98.56 82 VAL A O 1
ATOM 695 N N . LYS A 1 83 ? -8.625 -6.030 -2.719 1.00 98.56 83 LYS A N 1
ATOM 696 C CA . LYS A 1 83 ? -9.309 -6.134 -1.426 1.00 98.56 83 LYS A CA 1
ATOM 697 C C . LYS A 1 83 ? -8.317 -5.768 -0.328 1.00 98.56 83 LYS A C 1
ATOM 699 O O . LYS A 1 83 ? -7.197 -6.269 -0.319 1.00 98.56 83 LYS A O 1
ATOM 704 N N . ILE A 1 84 ? -8.740 -4.920 0.601 1.00 98.56 84 ILE A N 1
ATOM 705 C CA . ILE A 1 84 ? -7.972 -4.573 1.798 1.00 98.56 84 ILE A CA 1
ATOM 706 C C . ILE A 1 84 ? -8.804 -4.990 3.005 1.00 98.56 84 ILE A C 1
ATOM 708 O O . ILE A 1 84 ? -9.995 -4.697 3.068 1.00 98.56 84 ILE A O 1
ATOM 712 N N . VAL A 1 85 ? -8.178 -5.701 3.937 1.00 98.12 85 VAL A N 1
ATOM 713 C CA . VAL A 1 85 ? -8.764 -6.065 5.232 1.00 98.12 85 VAL A CA 1
ATOM 714 C C . VAL A 1 85 ? -7.965 -5.351 6.306 1.00 98.12 85 VAL A C 1
ATOM 716 O O . VAL A 1 85 ? -6.740 -5.453 6.298 1.00 98.12 85 VAL A O 1
ATOM 719 N N . VAL A 1 86 ? -8.637 -4.617 7.190 1.00 97.06 86 VAL A N 1
ATOM 720 C CA . VAL A 1 86 ? -7.998 -3.818 8.241 1.00 97.06 86 VAL A CA 1
ATOM 721 C C . VAL A 1 86 ? -8.583 -4.218 9.589 1.00 97.06 86 VAL A C 1
ATOM 723 O O . VAL A 1 86 ? -9.768 -4.016 9.835 1.00 97.06 86 VAL A O 1
ATOM 726 N N . GLU A 1 87 ? -7.739 -4.727 10.480 1.00 94.75 87 GLU A N 1
ATOM 727 C CA . GLU A 1 87 ? -8.122 -5.248 11.793 1.00 94.75 87 GLU A CA 1
ATOM 728 C C . GLU A 1 87 ? -7.140 -4.728 12.848 1.00 94.75 87 GLU A C 1
ATOM 730 O O . GLU A 1 87 ? -5.957 -5.057 12.813 1.00 94.75 87 GLU A O 1
ATOM 735 N N . ASN A 1 88 ? -7.605 -3.921 13.808 1.00 93.12 88 ASN A N 1
ATOM 736 C CA . ASN A 1 88 ? -6.769 -3.373 14.890 1.00 93.12 88 ASN A CA 1
ATOM 737 C C . ASN A 1 88 ? -5.478 -2.705 14.383 1.00 93.12 88 ASN A C 1
ATOM 739 O O . ASN A 1 88 ? -5.545 -1.625 13.811 1.00 93.12 88 ASN A O 1
ATOM 743 N N . SER A 1 89 ? -4.308 -3.311 14.570 1.00 95.69 89 SER A N 1
ATOM 744 C CA . SER A 1 89 ? -3.026 -2.784 14.075 1.00 95.69 89 SER A CA 1
ATOM 745 C C . SER A 1 89 ? -2.496 -3.534 12.851 1.00 95.69 89 SER A C 1
ATOM 747 O O . SER A 1 89 ? -1.344 -3.347 12.480 1.00 95.69 89 SER A O 1
ATOM 749 N N . SER A 1 90 ? -3.311 -4.376 12.217 1.00 97.31 90 SER A N 1
ATOM 750 C CA . SER A 1 90 ? -2.946 -5.133 11.025 1.00 97.31 90 SER A CA 1
ATOM 751 C C . SER A 1 90 ? -3.762 -4.701 9.813 1.00 97.31 90 SER A C 1
ATOM 753 O O . SER A 1 90 ? -4.939 -4.347 9.916 1.00 97.31 90 SER A O 1
ATOM 755 N N . ALA A 1 91 ? -3.135 -4.763 8.643 1.00 98.31 91 ALA A N 1
ATOM 756 C CA . ALA A 1 91 ? -3.834 -4.711 7.377 1.00 98.31 91 ALA A CA 1
ATOM 757 C C . ALA A 1 91 ? -3.248 -5.706 6.372 1.00 98.31 91 ALA A C 1
ATOM 759 O O . ALA A 1 91 ? -2.041 -5.951 6.326 1.00 98.31 91 ALA A O 1
ATOM 760 N N . LYS A 1 92 ? -4.121 -6.278 5.546 1.00 98.75 92 LYS A N 1
ATOM 761 C CA . LYS A 1 92 ? -3.781 -7.264 4.520 1.00 98.75 92 LYS A CA 1
ATOM 762 C C . LYS A 1 92 ? -4.314 -6.799 3.173 1.00 98.75 92 LYS A C 1
ATOM 764 O O . LYS A 1 92 ? -5.514 -6.559 3.033 1.00 98.75 92 LYS A O 1
ATOM 769 N N . LEU A 1 93 ? -3.426 -6.703 2.192 1.00 98.88 93 LEU A N 1
ATOM 770 C CA . LEU A 1 93 ? -3.742 -6.399 0.801 1.00 98.88 93 LEU A CA 1
ATOM 771 C C . LEU A 1 93 ? -3.844 -7.703 0.009 1.00 98.88 93 LEU A C 1
ATOM 773 O O . LEU A 1 93 ? -2.916 -8.506 0.021 1.00 98.88 93 LEU A O 1
ATOM 777 N N . TYR A 1 94 ? -4.940 -7.884 -0.716 1.00 98.81 94 TYR A N 1
ATOM 778 C CA . TYR A 1 94 ? -5.183 -9.008 -1.616 1.00 98.81 94 TYR A CA 1
ATOM 779 C C . TYR A 1 94 ? -5.400 -8.474 -3.026 1.00 98.81 94 TYR A C 1
ATOM 781 O O . TYR A 1 94 ? -6.197 -7.550 -3.223 1.00 98.81 94 TYR A O 1
ATOM 789 N N . LEU A 1 95 ? -4.739 -9.089 -4.003 1.00 98.44 95 LEU A N 1
ATOM 790 C CA . LEU A 1 95 ? -4.882 -8.753 -5.415 1.00 98.44 95 LEU A CA 1
ATOM 791 C C . LEU A 1 95 ? -5.432 -9.921 -6.224 1.00 98.44 95 LEU A C 1
ATOM 793 O O . LEU A 1 95 ? -5.359 -11.074 -5.807 1.00 98.44 95 LEU A O 1
ATOM 797 N N . HIS A 1 96 ? -6.009 -9.610 -7.386 1.00 97.88 96 HIS A N 1
ATOM 798 C CA . HIS A 1 96 ? -6.461 -10.587 -8.388 1.00 97.88 96 HIS A CA 1
ATOM 799 C C . HIS A 1 96 ? -7.479 -11.617 -7.874 1.00 97.88 96 HIS A C 1
ATOM 801 O O . HIS A 1 96 ? -7.681 -12.662 -8.480 1.00 97.88 96 HIS A O 1
ATOM 807 N N . GLY A 1 97 ? -8.154 -11.321 -6.758 1.00 97.56 97 GLY A N 1
ATOM 808 C CA . GLY A 1 97 ? -9.074 -12.260 -6.111 1.00 97.56 97 GLY A CA 1
ATOM 809 C C . GLY A 1 97 ? -8.388 -13.433 -5.402 1.00 97.56 97 GLY A C 1
ATOM 810 O O . GLY A 1 97 ? -9.059 -14.419 -5.109 1.00 97.56 97 GLY A O 1
ATOM 811 N N . ALA A 1 98 ? -7.086 -13.336 -5.121 1.00 98.12 98 ALA A N 1
ATOM 812 C CA . ALA A 1 98 ? -6.343 -14.360 -4.400 1.00 98.12 98 ALA A CA 1
ATOM 813 C C . ALA A 1 98 ? -6.900 -14.594 -2.983 1.00 98.12 98 ALA A C 1
ATOM 815 O O . ALA A 1 98 ? -7.352 -13.666 -2.308 1.00 98.12 98 ALA A O 1
ATOM 816 N N . SER A 1 99 ? -6.825 -15.845 -2.518 1.00 97.81 99 SER A N 1
ATOM 817 C CA . SER A 1 99 ? -7.181 -16.228 -1.143 1.00 97.81 99 SER A CA 1
ATOM 818 C C . SER A 1 99 ? -6.100 -15.859 -0.123 1.00 97.81 99 SER A C 1
ATOM 820 O O . SER A 1 99 ? -6.40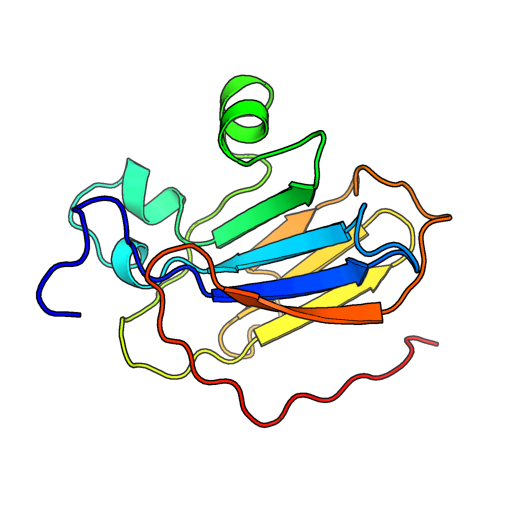4 -15.699 1.056 1.00 97.81 99 SER A O 1
ATOM 822 N N . GLN A 1 100 ? -4.853 -15.706 -0.574 1.00 98.38 100 GLN A N 1
ATOM 823 C CA . GLN A 1 100 ? -3.713 -15.293 0.241 1.00 98.38 100 GLN A CA 1
ATOM 824 C C . GLN A 1 100 ? -3.377 -13.815 -0.001 1.00 98.38 100 GLN A C 1
ATOM 826 O O . GLN A 1 100 ? -3.517 -13.335 -1.131 1.00 98.38 100 GLN A O 1
ATOM 831 N N . PRO A 1 101 ? -2.941 -13.079 1.036 1.00 98.50 101 PRO A N 1
ATOM 832 C CA . PRO A 1 101 ? -2.574 -11.678 0.895 1.00 98.50 101 PRO A CA 1
ATOM 833 C C . PRO A 1 101 ? -1.268 -11.518 0.107 1.00 98.50 101 PRO A C 1
ATOM 835 O O . PRO A 1 101 ? -0.302 -12.248 0.313 1.00 98.50 101 PRO A O 1
ATOM 838 N N . SER A 1 102 ? -1.231 -10.514 -0.764 1.00 98.50 102 SER A N 1
ATOM 839 C CA . SER A 1 102 ? -0.048 -10.098 -1.525 1.00 98.50 102 SER A CA 1
ATOM 840 C C . SER A 1 102 ? 0.900 -9.219 -0.698 1.00 98.50 102 SER A C 1
ATOM 842 O O . SER A 1 102 ? 2.094 -9.154 -0.985 1.00 98.50 102 SER A O 1
ATOM 844 N N . LEU A 1 103 ? 0.381 -8.536 0.329 1.00 98.75 103 LEU A N 1
ATOM 845 C CA . LEU A 1 103 ? 1.170 -7.780 1.304 1.00 98.75 103 LEU A CA 1
ATOM 846 C C . LEU A 1 103 ? 0.465 -7.788 2.667 1.00 98.75 103 LEU A C 1
ATOM 848 O O . LEU A 1 103 ? -0.746 -7.570 2.749 1.00 98.75 103 LEU A O 1
ATOM 852 N N . ILE A 1 104 ? 1.226 -8.041 3.732 1.00 98.75 104 ILE A N 1
ATOM 853 C CA . ILE A 1 104 ? 0.745 -8.060 5.117 1.00 98.75 104 ILE A CA 1
ATOM 854 C C . ILE A 1 104 ? 1.511 -7.006 5.908 1.00 98.75 104 ILE A C 1
ATOM 856 O O . ILE A 1 104 ? 2.739 -6.998 5.913 1.00 98.75 104 ILE A O 1
ATOM 860 N N . VAL A 1 105 ? 0.779 -6.162 6.627 1.00 98.56 105 VAL A N 1
ATOM 861 C CA . VAL A 1 105 ? 1.316 -5.217 7.605 1.00 98.56 105 VAL A CA 1
ATOM 862 C C . VAL A 1 105 ? 0.739 -5.600 8.960 1.00 98.56 105 VAL A C 1
ATOM 864 O O . VAL A 1 105 ? -0.477 -5.661 9.115 1.00 98.56 105 VAL A O 1
ATOM 867 N N . ASN A 1 106 ? 1.595 -5.905 9.934 1.00 97.94 106 ASN A N 1
ATOM 868 C CA . ASN A 1 106 ? 1.169 -6.321 11.280 1.00 97.94 106 ASN A CA 1
ATOM 869 C C . ASN A 1 106 ? 1.275 -5.191 12.315 1.00 97.94 106 ASN A C 1
ATOM 871 O O . ASN A 1 106 ? 0.894 -5.367 13.468 1.00 97.94 106 ASN A O 1
ATOM 875 N N . ASP A 1 107 ? 1.821 -4.052 11.901 1.00 97.12 107 ASP A N 1
ATOM 876 C CA . ASP A 1 107 ? 2.171 -2.921 12.746 1.00 97.12 107 ASP A CA 1
ATOM 877 C C . ASP A 1 107 ? 1.864 -1.591 12.043 1.00 97.12 107 ASP A C 1
ATOM 879 O O . ASP A 1 107 ? 2.770 -0.796 11.771 1.00 97.12 107 ASP A O 1
ATOM 883 N N . LEU A 1 108 ? 0.575 -1.368 11.747 1.00 98.12 108 LEU A N 1
ATOM 884 C CA . LEU A 1 108 ? 0.051 -0.078 11.283 1.00 98.12 108 LEU A CA 1
ATOM 885 C C . LEU A 1 108 ? 0.523 1.040 12.217 1.00 98.12 108 LEU A C 1
ATOM 887 O O . LEU A 1 108 ? 0.377 0.939 13.439 1.00 98.12 108 LEU A O 1
ATOM 891 N N . LYS A 1 109 ? 1.102 2.096 11.645 1.00 97.56 109 LYS A N 1
ATOM 892 C CA . LYS A 1 109 ? 1.928 3.047 12.399 1.00 97.56 109 LYS A CA 1
ATOM 893 C C . LYS A 1 109 ? 1.116 4.009 13.251 1.00 97.56 109 LYS A C 1
ATOM 895 O O . LYS A 1 109 ? 1.567 4.356 14.337 1.00 97.56 109 LYS A O 1
ATOM 900 N N . HIS A 1 110 ? -0.106 4.342 12.842 1.00 96.19 110 HIS A N 1
ATOM 901 C CA . HIS A 1 110 ? -1.021 5.150 13.660 1.00 96.19 110 HIS A CA 1
ATOM 902 C C . HIS A 1 110 ? -1.733 4.370 14.779 1.00 96.19 110 HIS A C 1
ATOM 904 O O . HIS A 1 110 ? -2.548 4.929 15.516 1.00 96.19 110 HIS A O 1
ATOM 910 N N . GLY A 1 111 ? -1.443 3.073 14.926 1.00 91.12 111 GLY A N 1
ATOM 911 C CA . GLY A 1 111 ? -2.023 2.225 15.964 1.00 91.12 111 GLY A CA 1
ATOM 912 C C . GLY A 1 111 ? -3.513 1.894 15.762 1.00 91.12 111 GLY A C 1
ATOM 913 O O . GLY A 1 111 ? -4.128 2.267 14.758 1.00 91.12 111 GLY A O 1
ATOM 914 N N . PRO A 1 112 ? -4.122 1.157 16.710 1.00 92.69 112 PRO A N 1
ATOM 915 C CA . PRO A 1 112 ? -5.480 0.624 16.565 1.00 92.69 112 PRO A CA 1
ATOM 916 C C . PRO A 1 112 ? -6.580 1.649 16.880 1.00 92.69 112 PRO A C 1
ATOM 918 O O . PRO A 1 112 ? -7.746 1.418 16.558 1.00 92.69 112 PRO A O 1
ATOM 921 N N . ALA A 1 113 ? -6.223 2.764 17.524 1.00 91.00 113 ALA A N 1
ATOM 922 C CA . ALA A 1 113 ? -7.164 3.811 17.908 1.00 91.00 113 ALA A CA 1
ATOM 923 C C . ALA A 1 113 ? -7.577 4.689 16.721 1.00 91.00 113 ALA A C 1
ATOM 925 O O . ALA A 1 113 ? -8.700 5.194 16.711 1.00 91.00 113 ALA A O 1
ATOM 926 N N . LEU A 1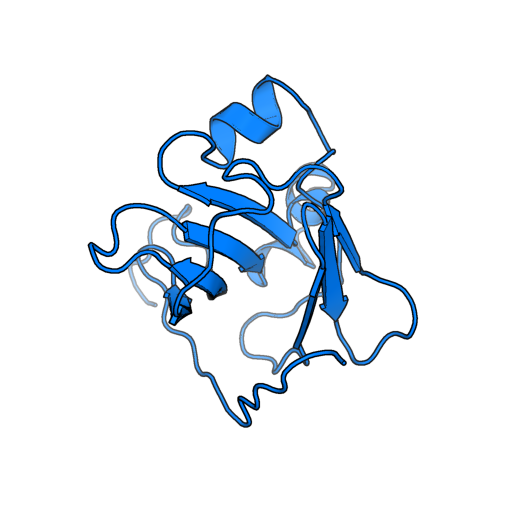 114 ? -6.702 4.850 15.717 1.00 92.75 114 LEU A N 1
ATOM 927 C CA . LEU A 1 114 ? -7.029 5.657 14.551 1.00 92.75 114 LEU A CA 1
ATOM 928 C C . LEU A 1 114 ? -8.114 4.966 13.722 1.00 92.75 114 LEU A C 1
ATOM 930 O O . LEU A 1 114 ? -7.964 3.836 13.249 1.00 92.75 114 LEU A O 1
ATOM 934 N N . LYS A 1 115 ? -9.219 5.679 13.540 1.00 92.81 115 LYS A N 1
ATOM 935 C CA . LYS A 1 115 ? -10.357 5.313 12.702 1.00 92.81 115 LYS A CA 1
ATOM 936 C C . LYS A 1 115 ? -10.745 6.549 11.910 1.00 92.81 115 LYS A C 1
ATOM 938 O O . LYS A 1 115 ? -10.515 7.663 12.365 1.00 92.81 115 LYS A O 1
ATOM 943 N N . GLY A 1 116 ? -11.338 6.347 10.745 1.00 95.19 116 GLY A N 1
ATOM 944 C CA . GLY A 1 116 ? -11.745 7.467 9.918 1.00 95.19 116 GLY A CA 1
ATOM 945 C C . GLY A 1 116 ? -12.130 7.039 8.518 1.00 95.19 116 GLY A C 1
ATOM 946 O O . GLY A 1 116 ? -12.486 5.880 8.284 1.00 95.19 116 GLY A O 1
ATOM 947 N N . SER A 1 117 ? -12.048 7.992 7.604 1.00 97.06 117 SER A N 1
ATOM 948 C CA . SER A 1 117 ? -12.537 7.852 6.240 1.00 97.06 117 SER A CA 1
ATOM 949 C C . SER A 1 117 ? -11.652 6.941 5.385 1.00 97.06 117 SER A C 1
ATOM 951 O O . SER A 1 117 ? -10.520 6.586 5.738 1.00 97.06 117 SER A O 1
ATOM 953 N N . ILE A 1 118 ? -12.198 6.562 4.231 1.00 97.81 118 ILE A N 1
ATOM 954 C CA . ILE A 1 118 ? -11.498 5.872 3.147 1.00 97.81 118 ILE A CA 1
ATOM 955 C C . ILE A 1 118 ? -11.390 6.848 1.979 1.00 97.81 118 ILE A C 1
ATOM 957 O O . ILE A 1 118 ? -12.345 7.565 1.684 1.00 97.81 118 ILE A O 1
ATOM 961 N N . GLY A 1 119 ? -10.239 6.865 1.315 1.00 97.44 119 GLY A N 1
ATOM 962 C CA . GLY A 1 119 ? -9.955 7.756 0.197 1.00 97.44 119 GLY A CA 1
ATOM 963 C C . GLY A 1 119 ? -9.379 7.009 -0.996 1.00 97.44 119 GLY A C 1
ATOM 964 O O . GLY A 1 119 ? -8.601 6.064 -0.850 1.00 97.44 119 GLY A O 1
ATOM 965 N N . LEU A 1 120 ? -9.749 7.461 -2.191 1.00 97.75 120 LEU A N 1
ATOM 966 C CA . LEU A 1 120 ? -9.059 7.086 -3.420 1.00 97.75 120 LEU A CA 1
ATOM 967 C C . LEU A 1 120 ? -7.751 7.870 -3.471 1.00 97.75 120 LEU A C 1
ATOM 969 O O . LEU A 1 120 ? -7.769 9.097 -3.392 1.00 97.75 120 LEU A O 1
ATOM 973 N N . TRP A 1 121 ? -6.626 7.169 -3.563 1.00 97.31 121 TRP A N 1
ATOM 974 C CA . TRP A 1 121 ? -5.310 7.791 -3.505 1.00 97.31 121 TRP A CA 1
ATOM 975 C C . TRP A 1 121 ? -4.597 7.637 -4.844 1.00 97.31 121 TRP A C 1
ATOM 977 O O . TRP A 1 121 ? -4.527 6.542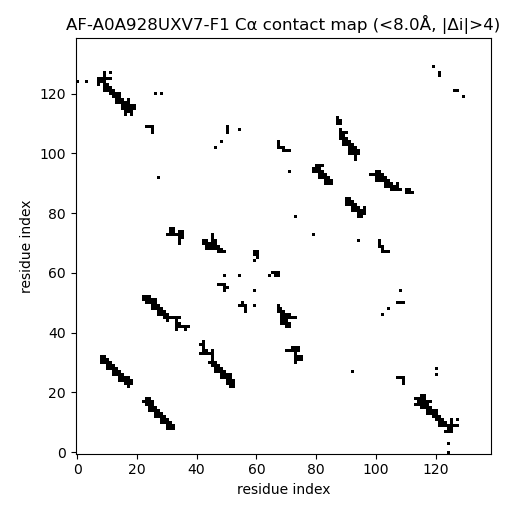 -5.408 1.00 97.31 121 TRP A O 1
ATOM 987 N N . ILE A 1 122 ? -4.047 8.740 -5.340 1.00 95.56 122 ILE A N 1
ATOM 988 C CA . ILE A 1 122 ? -3.164 8.761 -6.502 1.00 95.56 122 ILE A CA 1
ATOM 989 C C . ILE A 1 122 ? -1.893 9.510 -6.132 1.00 95.56 122 ILE A C 1
ATOM 991 O O . ILE A 1 122 ? -1.930 10.488 -5.384 1.00 95.56 122 ILE A O 1
ATOM 995 N N . GLY A 1 123 ? -0.763 9.032 -6.637 1.00 89.94 123 GLY A N 1
ATOM 996 C CA . GLY A 1 123 ? 0.483 9.777 -6.525 1.00 89.94 123 GLY A CA 1
ATOM 997 C C . GLY A 1 123 ? 0.594 10.859 -7.599 1.00 89.94 123 GLY A C 1
ATOM 998 O O . GLY A 1 123 ? -0.269 10.966 -8.476 1.00 89.94 123 GLY A O 1
ATOM 999 N N . PRO A 1 124 ? 1.684 11.640 -7.561 1.00 85.50 124 PRO A N 1
ATOM 1000 C CA . PRO A 1 124 ? 1.966 12.659 -8.563 1.00 85.50 124 PRO A CA 1
ATOM 1001 C C . PRO A 1 124 ? 1.897 12.101 -9.988 1.00 85.50 124 PRO A C 1
ATOM 1003 O O . PRO A 1 124 ? 2.232 10.933 -10.224 1.00 85.50 124 PRO A O 1
ATOM 1006 N N . ASP A 1 125 ? 1.447 12.944 -10.919 1.00 82.38 125 ASP A N 1
ATOM 1007 C CA . ASP A 1 125 ? 1.431 12.677 -12.362 1.00 82.38 125 ASP A CA 1
ATOM 1008 C C . ASP A 1 125 ? 0.735 11.362 -12.765 1.00 82.38 125 ASP A C 1
ATOM 1010 O O . ASP A 1 125 ? 1.059 10.743 -13.783 1.00 82.38 125 ASP A O 1
ATOM 1014 N N . THR A 1 126 ? -0.226 10.909 -11.953 1.00 87.81 126 THR A N 1
ATOM 1015 C CA . THR A 1 126 ? -0.967 9.670 -12.183 1.00 87.81 126 THR A CA 1
ATOM 1016 C C . THR A 1 126 ? -2.407 9.957 -12.577 1.00 87.81 126 THR A C 1
ATOM 1018 O O . THR A 1 126 ? -3.149 10.603 -11.845 1.00 87.81 126 THR A O 1
ATOM 1021 N N . GLU A 1 127 ? -2.830 9.390 -13.702 1.00 90.50 127 GLU A N 1
ATOM 1022 C CA . GLU A 1 127 ? -4.243 9.195 -14.010 1.00 90.50 127 GLU A CA 1
ATOM 1023 C C . GLU A 1 127 ? -4.633 7.767 -13.624 1.00 90.50 127 GLU A C 1
ATOM 1025 O O . GLU A 1 127 ? -3.977 6.802 -14.028 1.00 90.50 127 GLU A O 1
ATOM 1030 N N . ALA A 1 128 ? -5.678 7.628 -12.811 1.00 92.81 128 ALA A N 1
ATOM 1031 C CA . ALA A 1 128 ? -6.176 6.336 -12.366 1.00 92.81 128 ALA A CA 1
ATOM 1032 C C . ALA A 1 128 ? -7.702 6.298 -12.383 1.00 92.81 128 ALA A C 1
ATOM 1034 O O . ALA A 1 128 ? -8.374 7.283 -12.079 1.00 92.81 128 ALA A O 1
ATOM 1035 N N . HIS A 1 129 ? -8.245 5.120 -12.681 1.00 95.56 129 HIS A N 1
ATOM 1036 C CA . HIS A 1 129 ? -9.679 4.870 -12.668 1.00 95.56 129 HIS A CA 1
ATOM 1037 C C . HIS A 1 129 ? -10.026 3.889 -11.553 1.00 95.56 129 HIS A C 1
ATOM 1039 O O . HIS A 1 129 ? -9.376 2.856 -11.387 1.00 95.56 129 HIS A O 1
ATOM 1045 N N . PHE A 1 130 ? -11.098 4.190 -10.828 1.00 97.75 130 PHE A N 1
ATOM 1046 C CA . PHE A 1 130 ? -11.637 3.344 -9.771 1.00 97.75 130 PHE A CA 1
ATOM 1047 C C . PHE A 1 130 ? -13.076 2.982 -10.116 1.00 97.75 130 PHE A C 1
ATOM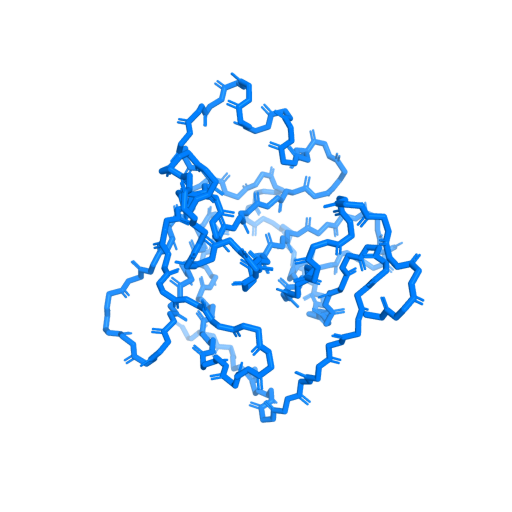 1049 O O . PHE A 1 130 ? -13.834 3.814 -10.611 1.00 97.75 130 PHE A O 1
ATOM 1056 N N . ARG A 1 131 ? -13.465 1.734 -9.861 1.00 98.00 131 ARG A N 1
ATOM 1057 C CA . ARG A 1 131 ? -14.850 1.284 -10.027 1.00 98.00 131 ARG A CA 1
ATOM 1058 C C . ARG A 1 131 ? -15.182 0.195 -9.022 1.00 98.00 131 ARG A C 1
ATOM 1060 O O . ARG A 1 131 ? -14.286 -0.519 -8.578 1.00 98.00 131 ARG A O 1
ATOM 1067 N N . ASN A 1 132 ? -16.473 0.025 -8.745 1.00 97.69 132 ASN A N 1
ATOM 1068 C CA . ASN A 1 132 ? -16.997 -1.026 -7.868 1.00 97.69 132 ASN A CA 1
ATOM 1069 C C . ASN A 1 132 ? -16.371 -1.006 -6.461 1.00 97.69 132 ASN A C 1
ATOM 1071 O O . ASN A 1 132 ? -16.107 -2.062 -5.885 1.00 97.69 132 ASN A O 1
ATOM 1075 N N . LEU A 1 133 ? -16.113 0.192 -5.919 1.00 97.12 133 LEU A N 1
ATOM 1076 C CA . LEU A 1 133 ? -15.690 0.338 -4.530 1.00 97.12 133 LEU A CA 1
ATOM 1077 C C . LEU A 1 133 ? -16.873 0.006 -3.625 1.00 97.12 133 LEU A C 1
ATOM 1079 O O . LEU A 1 133 ? -17.908 0.666 -3.689 1.00 97.12 133 LEU A O 1
ATOM 1083 N N . VAL A 1 134 ? -16.694 -0.994 -2.768 1.00 97.38 134 VAL A N 1
ATOM 1084 C CA . VAL A 1 134 ? -17.647 -1.301 -1.707 1.00 97.38 134 VAL A CA 1
ATOM 1085 C C . VAL A 1 134 ? -16.899 -1.466 -0.398 1.00 97.38 134 VAL A C 1
ATOM 1087 O O . VAL A 1 134 ? -15.812 -2.045 -0.361 1.00 97.38 134 VAL A O 1
ATOM 1090 N N . VAL A 1 135 ? -17.487 -0.933 0.667 1.00 96.38 135 VAL A N 1
ATOM 1091 C CA . VAL A 1 135 ? -16.924 -0.929 2.012 1.00 96.38 135 VAL A CA 1
ATOM 1092 C C . VAL A 1 135 ? -17.922 -1.606 2.933 1.00 96.38 135 VAL A C 1
ATOM 1094 O O . VAL A 1 135 ? -19.097 -1.250 2.952 1.00 96.38 135 VAL A O 1
ATOM 1097 N N . TYR A 1 136 ? -17.431 -2.564 3.708 1.00 94.88 136 TYR A N 1
ATOM 1098 C CA . TYR A 1 136 ? -18.210 -3.263 4.716 1.00 94.88 136 TYR A CA 1
ATOM 1099 C C . TYR A 1 136 ? -17.464 -3.177 6.036 1.00 94.88 136 TYR A C 1
ATOM 1101 O O . TYR A 1 136 ? -16.230 -3.227 6.065 1.00 94.88 136 TYR A O 1
ATOM 1109 N N . LYS A 1 137 ? -18.211 -3.050 7.128 1.00 90.25 137 LYS A N 1
ATOM 1110 C CA . LYS A 1 137 ? -17.645 -3.233 8.457 1.00 90.25 137 LYS A CA 1
ATOM 1111 C C . LYS A 1 137 ? -17.358 -4.722 8.639 1.00 90.25 137 LYS A C 1
ATOM 1113 O O . LYS A 1 137 ? -18.165 -5.552 8.236 1.00 90.25 137 LYS A O 1
ATOM 1118 N N . GLN A 1 138 ? -16.199 -5.041 9.195 1.00 78.31 138 GLN A N 1
ATOM 1119 C CA . GLN A 1 138 ? -15.910 -6.397 9.632 1.00 78.31 138 GLN A CA 1
ATOM 1120 C C . GLN A 1 138 ? -16.524 -6.583 11.023 1.00 78.31 138 GLN A C 1
ATOM 1122 O O . GLN A 1 138 ? -16.311 -5.726 11.888 1.00 78.31 138 GLN A O 1
ATOM 1127 N N . ASP A 1 139 ? -17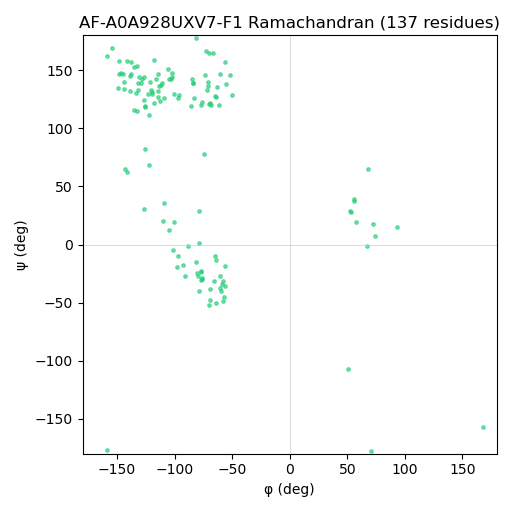.338 -7.627 11.172 1.00 63.25 139 ASP A N 1
ATOM 1128 C CA . ASP A 1 139 ? -17.982 -8.006 12.435 1.00 63.25 139 ASP A CA 1
ATOM 1129 C C . ASP A 1 139 ? -16.971 -8.523 13.468 1.00 63.25 139 ASP A C 1
ATOM 1131 O O . ASP A 1 139 ? -15.983 -9.184 13.057 1.00 63.25 139 ASP A O 1
#

Organism: NCBI:txid2082723

Foldseek 3Di:
DVDDDPPLQAKWWKWFLQDPVSQWTKIKIARQSQQDDPDPVSQQARIFIAIPPPGDPVNCCVVPNSQGTGHDRHHPPDDKDWDWDDDFQKIFICIPPDPHGRHIDNGNPVTRPRHDDMDTDIDPPHDDDDDDDDDDDDD

Secondary structure (DSSP, 8-state):
-TT--TT----EEEEEEE-TTSS-EEEEEE-HHHHT-S-HHHHTTSEEEEEETTB-HHHHHHHSTTTSEE-----TTS---EEEEEETTEEEEEETT-SS-SEEES--TTTTT---EEEEEE-TT--------------

Sequence (139 aa):
MPNSSEDARGFVGIAFRIDEQNSKFECFYLRPSNGRADDQVRRNHSLQYISYPEYPWHRLREETPKKYESYSDLEVGKWTKVKIVVENSSAKLYLHGASQPSLIVNDLKHGPALKGSIGLWIGPDTEAHFRNLVVYKQD

Radius of gyration: 14.54 Å; Cα contacts (8 Å, |Δi|>4): 272; chains: 1; bounding box: 34×33×41 Å